Protein AF-A0A962B474-F1 (afdb_monomer_lite)

Radius of gyration: 25.98 Å; chains: 1; bounding box: 58×95×37 Å

Secondary structure (DSSP, 8-state):
---------------------PPP---------HHHHHHHHHHH-GGGGGGS-HHHHHHHHT-TTHHHHHHHHHHHHHHHH-S--HHHHHHH-TT-TTHHHHHHHHHT-SSPPPP-HHHHHHHHHHHHHHHHHHHHHHHTT--

pLDDT: mean 79.49, std 19.2, range [38.56, 95.19]

Structure (mmCIF, N/CA/C/O backbone):
data_AF-A0A962B474-F1
#
_entry.id   AF-A0A962B474-F1
#
loop_
_atom_site.group_PDB
_atom_site.id
_atom_site.type_symbol
_atom_site.label_atom_id
_atom_site.label_alt_id
_atom_site.label_comp_id
_atom_site.label_asym_id
_atom_site.label_entity_id
_atom_site.label_seq_id
_atom_site.pdbx_PDB_ins_code
_atom_site.Cartn_x
_atom_site.Cartn_y
_atom_site.Cartn_z
_atom_site.occupancy
_atom_site.B_iso_or_equiv
_atom_site.auth_seq_id
_atom_site.auth_comp_id
_atom_site.auth_asym_id
_atom_site.auth_atom_id
_atom_site.pdbx_PDB_model_num
ATOM 1 N N . VAL A 1 1 ? -40.976 78.791 -3.338 1.00 40.16 1 VAL A N 1
ATOM 2 C CA . VAL A 1 1 ? -42.096 78.500 -2.408 1.00 40.16 1 VAL A CA 1
ATOM 3 C C . VAL A 1 1 ? -42.444 77.028 -2.577 1.00 40.16 1 VAL A C 1
ATOM 5 O O . VAL A 1 1 ? -42.892 76.651 -3.644 1.00 40.16 1 VAL A O 1
ATOM 8 N N . ALA A 1 2 ? -41.817 76.173 -1.765 1.00 44.16 2 ALA A N 1
ATOM 9 C CA . ALA A 1 2 ? -42.389 75.532 -0.564 1.00 44.16 2 ALA A CA 1
ATOM 10 C C . ALA A 1 2 ? -43.018 74.172 -0.933 1.00 44.16 2 ALA A C 1
ATOM 12 O O . ALA A 1 2 ? -44.063 74.111 -1.562 1.00 44.16 2 ALA A O 1
ATOM 13 N N . ARG A 1 3 ? -42.229 73.096 -0.818 1.00 42.94 3 ARG A N 1
ATOM 14 C CA . ARG A 1 3 ? -42.163 72.171 0.336 1.00 42.94 3 ARG A CA 1
ATOM 15 C C . ARG A 1 3 ? -43.457 71.386 0.550 1.00 42.94 3 ARG A C 1
ATOM 17 O O . ARG A 1 3 ? -44.451 71.927 1.021 1.00 42.94 3 ARG A O 1
ATOM 24 N N . ARG A 1 4 ? -43.351 70.071 0.358 1.00 45.12 4 ARG A N 1
ATOM 25 C CA . ARG A 1 4 ? -44.050 69.102 1.196 1.00 45.12 4 ARG A CA 1
ATOM 26 C C . ARG A 1 4 ? -43.155 67.884 1.402 1.00 45.12 4 ARG A C 1
ATOM 28 O O . ARG A 1 4 ? -42.928 67.098 0.490 1.00 45.12 4 ARG A O 1
ATOM 35 N N . ASP A 1 5 ? -42.609 67.810 2.606 1.00 44.53 5 ASP A N 1
ATOM 36 C CA . ASP A 1 5 ? -42.071 66.607 3.221 1.00 44.53 5 ASP A CA 1
ATOM 37 C C . ASP A 1 5 ? -43.181 65.556 3.394 1.00 44.53 5 ASP A C 1
ATOM 39 O O . ASP A 1 5 ? -44.314 65.918 3.718 1.00 44.53 5 ASP A O 1
ATOM 43 N N . ALA A 1 6 ? -42.850 64.272 3.220 1.00 40.78 6 ALA A N 1
ATOM 44 C CA . ALA A 1 6 ? -42.943 63.248 4.275 1.00 40.78 6 ALA A CA 1
ATOM 45 C C . ALA A 1 6 ? -42.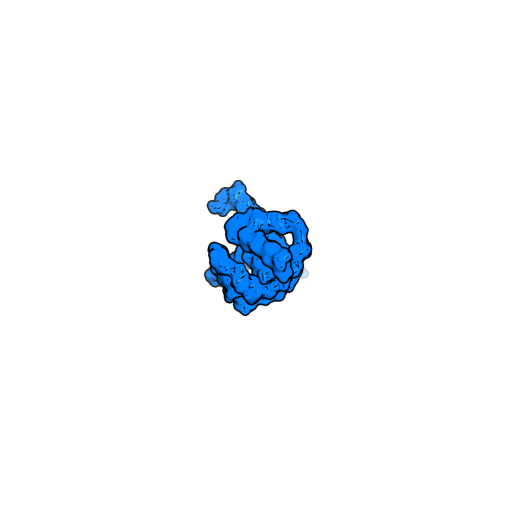853 61.815 3.706 1.00 40.78 6 ALA A C 1
ATOM 47 O O . ALA A 1 6 ? -43.767 61.316 3.060 1.00 40.78 6 ALA A O 1
ATOM 48 N N . ARG A 1 7 ? -41.726 61.159 4.011 1.00 41.34 7 ARG A N 1
ATOM 49 C CA . ARG A 1 7 ? -41.598 59.834 4.650 1.00 41.34 7 ARG A CA 1
ATOM 50 C C . ARG A 1 7 ? -42.740 58.818 4.430 1.00 41.34 7 ARG A C 1
ATOM 52 O O . ARG A 1 7 ? -43.790 58.910 5.056 1.00 41.34 7 ARG A O 1
ATOM 59 N N . GLY A 1 8 ? -42.426 57.756 3.688 1.00 38.56 8 GLY A N 1
ATOM 60 C CA . GLY A 1 8 ? -43.161 56.491 3.659 1.00 38.56 8 GLY A CA 1
ATOM 61 C C . GLY A 1 8 ? -42.181 55.329 3.513 1.00 38.56 8 GLY A C 1
ATOM 62 O O . GLY A 1 8 ? -41.692 55.048 2.426 1.00 38.56 8 GLY A O 1
ATOM 63 N N . GLU A 1 9 ? -41.851 54.711 4.641 1.00 43.28 9 GLU A N 1
ATOM 64 C CA . GLU A 1 9 ? -41.031 53.510 4.772 1.00 43.28 9 GLU A CA 1
ATOM 65 C C . GLU A 1 9 ? -41.821 52.282 4.300 1.00 43.28 9 GLU A C 1
ATOM 67 O O . GLU A 1 9 ? -42.860 51.957 4.871 1.00 43.28 9 GLU A O 1
ATOM 72 N N . ALA A 1 10 ? -41.326 51.581 3.280 1.00 43.44 10 ALA A N 1
ATOM 73 C CA . ALA A 1 10 ? -41.841 50.277 2.872 1.00 43.44 10 ALA A CA 1
ATOM 74 C C . ALA A 1 10 ? -40.682 49.378 2.419 1.00 43.44 10 ALA A C 1
ATOM 76 O O . ALA A 1 10 ? -40.309 49.323 1.253 1.00 43.44 10 ALA A O 1
ATOM 77 N N . ARG A 1 11 ? -40.068 48.738 3.419 1.00 44.31 11 ARG A N 1
ATOM 78 C CA . ARG A 1 11 ? -39.668 47.321 3.448 1.00 44.31 11 ARG A CA 1
ATOM 79 C C . ARG A 1 11 ? -39.529 46.674 2.060 1.00 44.31 11 ARG A C 1
ATOM 81 O O . ARG A 1 11 ? -40.494 46.129 1.534 1.00 44.31 11 ARG A O 1
ATOM 88 N N . HIS A 1 12 ? -38.315 46.676 1.509 1.00 47.00 12 HIS A N 1
ATOM 89 C CA . HIS A 1 12 ? -37.986 45.733 0.444 1.00 47.00 12 HIS A CA 1
ATOM 90 C C . HIS A 1 12 ? -37.765 44.356 1.063 1.00 47.00 12 HIS A C 1
ATOM 92 O O . HIS A 1 12 ? -36.719 44.047 1.632 1.00 47.00 12 HIS A O 1
ATOM 98 N N . ASP A 1 13 ? -38.843 43.590 0.978 1.00 44.97 13 ASP A N 1
ATOM 99 C CA . ASP A 1 13 ? -38.961 42.165 1.208 1.00 44.97 13 ASP A CA 1
ATOM 100 C C . ASP A 1 13 ? -37.858 41.407 0.450 1.00 44.97 13 ASP A C 1
ATOM 102 O O . ASP A 1 13 ? -37.709 41.526 -0.769 1.00 44.97 13 ASP A O 1
ATOM 106 N N . ALA A 1 14 ? -37.060 40.645 1.190 1.00 51.59 14 ALA A N 1
ATOM 107 C CA . ALA A 1 14 ? -36.222 39.607 0.622 1.00 51.59 14 ALA A CA 1
ATOM 108 C C . ALA A 1 14 ? -37.011 38.296 0.619 1.00 51.59 14 ALA A C 1
ATOM 110 O O . ALA A 1 14 ? -37.483 37.874 1.674 1.00 51.59 14 ALA A O 1
ATOM 111 N N . PRO A 1 15 ? -36.990 37.561 -0.503 1.00 48.72 15 PRO A N 1
ATOM 112 C CA . PRO A 1 15 ? -36.887 36.117 -0.392 1.00 48.72 15 PRO A CA 1
ATOM 113 C C . PRO A 1 15 ? -35.714 35.573 -1.215 1.00 48.72 15 PRO A C 1
ATOM 115 O O . PRO A 1 15 ? -35.690 35.565 -2.443 1.00 48.72 15 PRO A O 1
ATOM 118 N N . SER A 1 16 ? -34.703 35.139 -0.466 1.00 48.50 16 SER A N 1
ATOM 119 C CA . SER A 1 16 ? -34.258 33.748 -0.364 1.00 48.50 16 SER A CA 1
ATOM 120 C C . SER A 1 16 ? -34.229 32.849 -1.610 1.00 48.50 16 SER A C 1
ATOM 122 O O . SER A 1 16 ? -35.221 32.591 -2.280 1.00 48.50 16 SER A O 1
ATOM 124 N N . ALA A 1 17 ? -33.074 32.186 -1.728 1.00 49.88 17 ALA A N 1
ATOM 125 C CA . ALA A 1 17 ? -32.904 30.829 -2.245 1.00 49.88 17 ALA A CA 1
ATOM 126 C C . ALA A 1 17 ? -33.021 30.623 -3.765 1.00 49.88 17 ALA A C 1
ATOM 128 O O . ALA A 1 17 ? -33.811 29.819 -4.259 1.00 49.88 17 ALA A O 1
ATOM 129 N N . ARG A 1 18 ? -32.048 31.164 -4.511 1.00 49.06 18 ARG A N 1
ATOM 130 C CA . ARG A 1 18 ? -31.542 30.427 -5.680 1.00 49.06 18 ARG A CA 1
ATOM 131 C C . ARG A 1 18 ? -30.753 29.222 -5.183 1.00 49.06 18 ARG A C 1
ATOM 133 O O . ARG A 1 18 ? -29.552 29.301 -4.932 1.00 49.06 18 ARG A O 1
ATOM 140 N N . GLY A 1 19 ? -31.478 28.119 -5.008 1.00 45.88 19 GLY A N 1
ATOM 141 C CA . GLY A 1 19 ? -30.923 26.803 -4.749 1.00 45.88 19 GLY A CA 1
ATOM 142 C C . GLY A 1 19 ? -29.852 26.481 -5.783 1.00 45.88 19 GLY A C 1
ATOM 143 O O . GLY A 1 19 ? -30.152 26.115 -6.921 1.00 45.88 19 GLY A O 1
ATOM 144 N N . ARG A 1 20 ? -28.586 26.596 -5.370 1.00 50.03 20 ARG A N 1
ATOM 145 C CA . ARG A 1 20 ? -27.502 25.836 -5.982 1.00 50.03 20 ARG A CA 1
ATOM 146 C C . ARG A 1 20 ? -27.857 24.383 -5.732 1.00 50.03 20 ARG A C 1
ATOM 148 O O . ARG A 1 20 ? -27.653 23.869 -4.637 1.00 50.03 20 ARG A O 1
ATOM 155 N N . ARG A 1 21 ? -28.492 23.767 -6.728 1.00 45.25 21 ARG A N 1
ATOM 156 C CA . ARG A 1 21 ? -28.733 22.331 -6.781 1.00 45.25 21 ARG A CA 1
ATOM 157 C C . ARG A 1 21 ? -27.371 21.672 -6.616 1.00 45.25 21 ARG A C 1
ATOM 159 O O . ARG A 1 21 ? -26.574 21.661 -7.548 1.00 45.25 21 ARG A O 1
ATOM 166 N N . SER A 1 22 ? -27.083 21.215 -5.400 1.00 54.41 22 SER A N 1
ATOM 167 C CA . SER A 1 22 ? -25.936 20.364 -5.131 1.00 54.41 22 SER A CA 1
ATOM 168 C C . SER A 1 22 ? -26.018 19.196 -6.112 1.00 54.41 22 SER A C 1
ATOM 170 O O . SER A 1 22 ? -27.107 18.621 -6.242 1.00 54.41 22 SER A O 1
ATOM 172 N N . PRO A 1 23 ? -24.937 18.860 -6.836 1.00 50.78 23 PRO A N 1
ATOM 173 C CA . PRO A 1 23 ? -24.962 17.704 -7.709 1.00 50.78 23 PRO A CA 1
ATOM 174 C C . PRO A 1 23 ? -25.365 16.505 -6.856 1.00 50.78 23 PRO A C 1
ATOM 176 O O . PRO A 1 23 ? -24.802 16.244 -5.788 1.00 50.78 23 PRO A O 1
ATOM 179 N N . ARG A 1 24 ? -26.451 15.862 -7.289 1.00 46.19 24 ARG A N 1
ATOM 180 C CA . ARG A 1 24 ? -26.999 14.668 -6.662 1.00 46.19 24 ARG A CA 1
ATOM 181 C C . ARG A 1 24 ? -25.848 13.681 -6.552 1.00 46.19 24 ARG A C 1
ATOM 183 O O . ARG A 1 24 ? -25.267 13.307 -7.566 1.00 46.19 24 ARG A O 1
ATOM 190 N N . ARG A 1 25 ? -25.512 13.311 -5.315 1.00 48.59 25 ARG A N 1
ATOM 191 C CA . ARG A 1 25 ? -24.647 12.178 -5.005 1.00 48.59 25 ARG A CA 1
ATOM 192 C C . ARG A 1 25 ? -25.302 10.946 -5.628 1.00 48.59 25 ARG A C 1
ATOM 194 O O . ARG A 1 25 ? -26.138 10.310 -4.992 1.00 48.59 25 ARG A O 1
ATOM 201 N N . GLY A 1 26 ? -24.958 10.660 -6.885 1.00 40.84 26 GLY A N 1
ATOM 202 C CA . GLY A 1 26 ? -24.996 9.303 -7.408 1.00 40.84 26 GLY A CA 1
ATOM 203 C C . GLY A 1 26 ? -24.272 8.428 -6.399 1.00 40.84 26 GLY A C 1
ATOM 204 O O . GLY A 1 26 ? -23.356 8.925 -5.734 1.00 40.84 26 GLY A O 1
ATOM 205 N N . ALA A 1 27 ? -24.788 7.213 -6.199 1.00 41.53 27 ALA A N 1
ATOM 206 C CA . ALA A 1 27 ? -24.300 6.230 -5.243 1.00 41.53 27 ALA A CA 1
ATOM 207 C C . ALA A 1 27 ? -22.820 6.471 -4.961 1.00 41.53 27 ALA A C 1
ATOM 209 O O . ALA A 1 27 ? -22.007 6.405 -5.881 1.00 41.53 27 ALA A O 1
ATOM 210 N N . ARG A 1 28 ? -22.500 6.873 -3.724 1.00 43.84 28 ARG A N 1
ATOM 211 C CA . ARG A 1 28 ? -21.115 6.957 -3.284 1.00 43.84 28 ARG A CA 1
ATOM 212 C C . ARG A 1 28 ? -20.579 5.535 -3.418 1.00 43.84 28 ARG A C 1
ATOM 214 O O . ARG A 1 28 ? -20.653 4.778 -2.458 1.00 43.84 28 ARG A O 1
ATOM 221 N N . LEU A 1 29 ? -20.058 5.177 -4.596 1.00 40.12 29 LEU A N 1
ATOM 222 C CA . LEU A 1 29 ? -18.827 4.413 -4.677 1.00 40.12 29 LEU A CA 1
ATOM 223 C C . LEU A 1 29 ? -17.988 5.076 -3.603 1.00 40.12 29 LEU A C 1
ATOM 225 O O . LEU A 1 29 ? -17.739 6.284 -3.702 1.00 40.12 29 LEU A O 1
ATOM 229 N N . ALA A 1 30 ? -17.817 4.384 -2.472 1.00 42.12 30 ALA A N 1
ATOM 230 C CA . ALA A 1 30 ? -17.076 4.928 -1.353 1.00 42.12 30 ALA A CA 1
ATOM 231 C C . ALA A 1 30 ? -15.819 5.507 -1.985 1.00 42.12 30 ALA A C 1
ATOM 233 O O . ALA A 1 30 ? -15.144 4.778 -2.713 1.00 42.12 30 ALA A O 1
ATOM 234 N N . ALA A 1 31 ? -15.627 6.829 -1.862 1.00 45.81 31 ALA A N 1
ATOM 235 C CA . ALA A 1 31 ? -14.468 7.469 -2.465 1.00 45.81 31 ALA A CA 1
ATOM 236 C C . ALA A 1 31 ? -13.271 6.580 -2.109 1.00 45.81 31 ALA A C 1
ATOM 238 O O . ALA A 1 31 ? -13.228 6.162 -0.939 1.00 45.81 31 ALA A O 1
ATOM 239 N N . PRO A 1 32 ? -12.419 6.202 -3.087 1.00 55.94 32 PRO A N 1
ATOM 240 C CA . PRO A 1 32 ? -11.319 5.281 -2.843 1.00 55.94 32 PRO A CA 1
ATOM 241 C C . PRO A 1 32 ? -10.676 5.667 -1.522 1.00 55.94 32 PRO A C 1
ATOM 243 O O . PRO A 1 32 ? -10.467 6.865 -1.276 1.00 55.94 32 PRO A O 1
ATOM 246 N N . ARG A 1 33 ? -10.467 4.699 -0.621 1.00 75.88 33 ARG A N 1
ATOM 247 C CA . ARG A 1 33 ? -9.825 5.040 0.646 1.00 75.88 33 ARG A CA 1
ATOM 248 C C . ARG A 1 33 ? -8.508 5.715 0.266 1.00 75.88 33 ARG A C 1
ATOM 250 O O . ARG A 1 33 ? -7.868 5.271 -0.680 1.00 75.88 33 ARG A O 1
ATOM 257 N N . PRO A 1 34 ? -8.089 6.794 0.931 1.00 83.94 34 PRO A N 1
ATOM 258 C CA . PRO A 1 34 ? -6.896 7.520 0.497 1.00 83.94 34 PRO A CA 1
ATOM 259 C C . PRO A 1 34 ? -5.649 6.628 0.337 1.00 83.94 34 PRO A C 1
ATOM 261 O O . PRO A 1 34 ? -4.848 6.838 -0.567 1.00 83.94 34 PRO A O 1
ATOM 264 N N . TRP A 1 35 ? -5.545 5.564 1.141 1.00 91.06 35 TRP A N 1
ATOM 265 C CA . TRP A 1 35 ? -4.517 4.526 1.013 1.00 91.06 35 TRP A CA 1
ATOM 266 C C . TRP A 1 35 ? -4.639 3.649 -0.241 1.00 91.06 35 TRP A C 1
ATOM 268 O O . TRP A 1 35 ? -3.621 3.204 -0.763 1.00 91.06 35 TRP A O 1
ATOM 278 N N . ASP A 1 36 ? -5.846 3.456 -0.777 1.00 91.06 36 ASP A N 1
ATOM 279 C CA . ASP A 1 36 ? -6.062 2.825 -2.082 1.00 91.06 36 ASP A CA 1
ATOM 280 C C . ASP A 1 36 ? -5.431 3.673 -3.191 1.00 91.06 36 ASP A C 1
ATOM 282 O O . ASP A 1 36 ? -4.779 3.139 -4.080 1.00 91.06 36 ASP A O 1
ATOM 286 N N . GLN A 1 37 ? -5.572 5.002 -3.131 1.00 90.62 37 GLN A N 1
ATOM 287 C CA . GLN A 1 37 ? -4.956 5.889 -4.121 1.00 90.62 37 GLN A CA 1
ATOM 288 C C . GLN A 1 37 ? -3.425 5.816 -4.066 1.00 90.62 37 GLN A C 1
ATOM 290 O O . GLN A 1 37 ? -2.781 5.726 -5.109 1.00 90.62 37 GLN A O 1
ATOM 295 N N . VAL A 1 38 ? -2.844 5.786 -2.864 1.00 94.06 38 VAL A N 1
ATOM 296 C CA . VAL A 1 38 ? -1.395 5.599 -2.674 1.00 94.06 38 VAL A CA 1
ATOM 297 C C . VAL A 1 38 ? -0.935 4.267 -3.274 1.00 94.06 38 VAL A C 1
ATOM 299 O O . VAL A 1 38 ? 0.022 4.241 -4.045 1.00 94.06 38 VAL A O 1
ATOM 302 N N . ALA A 1 39 ? -1.651 3.175 -2.987 1.00 93.50 39 ALA A N 1
ATOM 303 C CA . ALA A 1 39 ? -1.367 1.860 -3.557 1.00 93.50 39 ALA A CA 1
ATOM 304 C C . ALA A 1 39 ? -1.408 1.875 -5.091 1.00 93.50 39 ALA A C 1
ATOM 306 O O . ALA A 1 39 ? -0.494 1.371 -5.736 1.00 93.50 39 ALA A O 1
ATOM 307 N N . ARG A 1 40 ? -2.420 2.513 -5.691 1.00 91.81 40 ARG A N 1
ATOM 308 C CA . ARG A 1 40 ? -2.536 2.636 -7.154 1.00 91.81 40 ARG A CA 1
ATOM 309 C C . ARG A 1 40 ? -1.361 3.375 -7.775 1.00 91.81 40 ARG A C 1
ATOM 311 O O . ARG A 1 40 ? -0.918 2.996 -8.853 1.00 91.81 40 ARG A O 1
ATOM 318 N N . ILE A 1 41 ? -0.903 4.461 -7.155 1.00 93.44 41 ILE A N 1
ATOM 319 C CA . ILE A 1 41 ? 0.209 5.258 -7.685 1.00 93.44 41 ILE A CA 1
ATOM 320 C C . ILE A 1 41 ? 1.496 4.428 -7.659 1.00 93.44 41 ILE A C 1
ATOM 322 O O . ILE A 1 41 ? 2.174 4.341 -8.676 1.00 93.44 41 ILE A O 1
ATOM 326 N N . LEU A 1 42 ? 1.774 3.739 -6.549 1.00 93.44 42 LEU A N 1
ATOM 327 C CA . LEU A 1 42 ? 2.969 2.899 -6.406 1.00 93.44 42 LEU A CA 1
ATOM 328 C C . LEU A 1 42 ? 2.956 1.651 -7.298 1.00 93.44 42 LEU A C 1
ATOM 330 O O . LEU A 1 42 ? 3.998 1.227 -7.780 1.00 93.44 42 LEU A O 1
ATOM 334 N N . LEU A 1 43 ? 1.784 1.064 -7.548 1.00 92.75 43 LEU A N 1
ATOM 335 C CA . LEU A 1 43 ? 1.645 -0.066 -8.474 1.00 92.75 43 LEU A CA 1
ATOM 336 C C . LEU A 1 43 ? 1.766 0.350 -9.950 1.00 92.75 43 LEU A C 1
ATOM 338 O O . LEU A 1 43 ? 2.028 -0.499 -10.802 1.00 92.75 43 LEU A O 1
ATOM 342 N N . GLN A 1 44 ? 1.540 1.630 -10.265 1.00 92.50 44 GLN A N 1
ATOM 343 C CA . GLN A 1 44 ? 1.760 2.187 -11.603 1.00 92.50 44 GLN A CA 1
ATOM 344 C C . GLN A 1 44 ? 3.222 2.568 -11.825 1.00 92.50 44 GLN A C 1
ATOM 346 O O . GLN A 1 44 ? 3.761 2.283 -12.892 1.00 92.50 44 GLN A O 1
ATOM 351 N N . ASP A 1 45 ? 3.837 3.202 -10.829 1.00 92.75 45 ASP A N 1
ATOM 352 C CA . ASP A 1 45 ? 5.234 3.611 -10.860 1.00 92.75 45 ASP A CA 1
ATOM 353 C C . ASP A 1 45 ? 5.915 3.285 -9.525 1.00 92.75 45 ASP A C 1
ATOM 355 O O . ASP A 1 45 ? 5.814 4.020 -8.536 1.00 92.75 45 ASP A O 1
ATOM 359 N N . GLY A 1 46 ? 6.607 2.145 -9.521 1.00 91.56 46 GLY A N 1
ATOM 360 C CA . GLY A 1 46 ? 7.339 1.642 -8.366 1.00 91.56 46 GLY A CA 1
ATOM 361 C C . GLY A 1 46 ? 8.593 2.449 -8.029 1.00 91.56 46 GLY A C 1
ATOM 362 O O . GLY A 1 46 ? 9.049 2.382 -6.891 1.00 91.56 46 GLY A O 1
ATOM 363 N N . GLU A 1 47 ? 9.130 3.257 -8.952 1.00 93.00 47 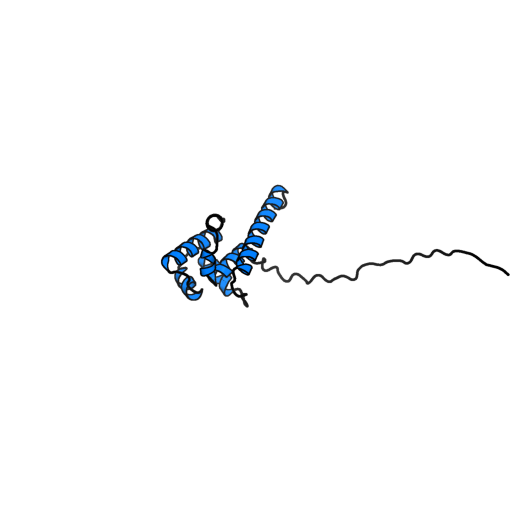GLU A N 1
ATOM 364 C CA . GLU A 1 47 ? 10.325 4.075 -8.680 1.00 93.00 47 GLU A CA 1
ATOM 365 C C . GLU A 1 47 ? 10.040 5.154 -7.630 1.00 93.00 47 GLU A C 1
ATOM 367 O O . GLU A 1 47 ? 10.919 5.542 -6.856 1.00 93.00 47 GLU A O 1
ATOM 372 N N . LEU A 1 48 ? 8.781 5.595 -7.539 1.00 93.56 48 LEU A N 1
ATOM 373 C CA . LEU A 1 48 ? 8.338 6.562 -6.539 1.00 93.56 48 LEU A CA 1
ATOM 374 C C . LEU A 1 48 ? 8.499 6.045 -5.101 1.00 93.56 48 LEU A C 1
ATOM 376 O O . LEU A 1 48 ? 8.586 6.854 -4.175 1.00 93.56 48 LEU A O 1
ATOM 380 N N . TRP A 1 49 ? 8.578 4.723 -4.904 1.00 93.56 49 TRP A N 1
ATOM 381 C CA . TRP A 1 49 ? 8.838 4.112 -3.601 1.00 93.56 49 TRP A CA 1
ATOM 382 C C . TRP A 1 49 ? 10.177 4.558 -3.011 1.00 93.56 49 TRP A C 1
ATOM 384 O O . TRP A 1 49 ? 10.254 4.866 -1.822 1.00 93.56 49 TRP A O 1
ATOM 394 N N . TRP A 1 50 ? 11.219 4.661 -3.838 1.00 93.06 50 TRP A N 1
ATOM 395 C CA . TRP A 1 50 ? 12.573 5.003 -3.395 1.00 93.06 50 TRP A CA 1
ATOM 396 C C . TRP A 1 50 ? 12.721 6.464 -2.960 1.00 93.06 50 TRP A C 1
ATOM 398 O O . TRP A 1 50 ? 13.634 6.799 -2.209 1.00 93.06 50 TRP A O 1
ATOM 408 N N . GLY A 1 51 ? 11.816 7.340 -3.405 1.00 91.56 51 GLY A N 1
ATOM 409 C CA . GLY A 1 51 ? 11.782 8.746 -3.002 1.00 91.56 51 GLY A CA 1
ATOM 410 C C . GLY A 1 51 ? 11.165 8.991 -1.621 1.00 91.56 51 GLY A C 1
ATOM 411 O O . GLY A 1 51 ? 11.198 10.122 -1.130 1.00 91.56 51 GLY A O 1
ATOM 412 N N . LEU A 1 52 ? 10.575 7.970 -0.992 1.00 93.44 52 LEU A N 1
ATOM 413 C CA . LEU A 1 52 ? 9.970 8.086 0.332 1.00 93.44 52 LEU A CA 1
ATOM 414 C C . LEU A 1 52 ? 11.023 7.921 1.438 1.00 93.44 52 LEU A C 1
ATOM 416 O O . LEU A 1 52 ? 12.015 7.213 1.292 1.00 93.44 52 LEU A O 1
ATOM 420 N N . SER A 1 53 ? 10.802 8.588 2.572 1.00 94.31 53 SER A N 1
ATOM 421 C CA . SER A 1 53 ? 11.656 8.423 3.749 1.00 94.31 53 SER A CA 1
ATOM 422 C C . SER A 1 53 ? 11.393 7.084 4.446 1.00 94.31 53 SER A C 1
ATOM 424 O O . SER A 1 53 ? 10.264 6.597 4.440 1.00 94.31 53 SER A O 1
ATOM 426 N N . GLY A 1 54 ? 12.395 6.549 5.154 1.00 92.56 54 GLY A N 1
ATOM 427 C CA . GLY A 1 54 ? 12.241 5.303 5.920 1.00 92.56 54 GLY A CA 1
ATOM 428 C C . GLY A 1 54 ? 11.107 5.347 6.954 1.00 92.56 54 GLY A C 1
ATOM 429 O O . GLY A 1 54 ? 10.383 4.373 7.122 1.00 92.56 54 GLY A O 1
ATOM 430 N N . GLU A 1 55 ? 10.872 6.505 7.580 1.00 95.19 55 GLU A N 1
ATOM 431 C CA . GLU A 1 55 ? 9.716 6.727 8.467 1.00 95.19 55 GLU A CA 1
ATOM 432 C C . GLU A 1 55 ? 8.382 6.537 7.730 1.00 95.19 55 GLU A C 1
ATOM 434 O O . GLU A 1 55 ? 7.432 5.958 8.258 1.00 95.19 55 GLU A O 1
ATOM 439 N N . ARG A 1 56 ? 8.297 7.016 6.483 1.00 94.69 56 ARG A N 1
ATOM 440 C CA . ARG A 1 56 ? 7.097 6.854 5.665 1.00 94.69 56 ARG A CA 1
ATOM 441 C C . ARG A 1 56 ? 6.899 5.392 5.276 1.00 94.69 56 ARG A C 1
ATOM 443 O O . ARG A 1 56 ? 5.771 4.919 5.385 1.00 94.69 56 ARG A O 1
ATOM 450 N N . HIS A 1 57 ? 7.962 4.693 4.872 1.00 93.88 57 HIS A N 1
ATOM 451 C CA . HIS A 1 57 ? 7.907 3.254 4.589 1.00 93.88 57 HIS A CA 1
ATOM 452 C C . HIS A 1 57 ? 7.410 2.472 5.803 1.00 93.88 57 HIS A C 1
ATOM 454 O O . HIS A 1 57 ? 6.460 1.701 5.684 1.00 93.88 57 HIS A O 1
ATOM 460 N N . HIS A 1 58 ? 7.981 2.742 6.979 1.00 93.38 58 HIS A N 1
ATOM 461 C CA . HIS A 1 58 ? 7.602 2.078 8.222 1.00 93.38 58 HIS A CA 1
ATOM 462 C C . HIS A 1 58 ? 6.119 2.283 8.546 1.00 93.38 58 HIS A C 1
ATOM 464 O O . HIS A 1 58 ? 5.382 1.309 8.694 1.00 93.38 58 HIS A O 1
ATOM 470 N N . ARG A 1 59 ? 5.643 3.537 8.515 1.00 92.25 59 ARG A N 1
ATOM 471 C CA . ARG A 1 59 ? 4.222 3.848 8.731 1.00 92.25 59 ARG A CA 1
ATOM 472 C C . ARG A 1 59 ? 3.313 3.097 7.762 1.00 92.25 59 ARG A C 1
ATOM 474 O O . ARG A 1 59 ? 2.236 2.668 8.156 1.00 92.25 59 ARG A O 1
ATOM 481 N N . MET A 1 60 ? 3.700 2.997 6.492 1.00 93.50 60 MET A N 1
ATOM 482 C CA . MET A 1 60 ? 2.884 2.335 5.475 1.00 93.50 60 MET A CA 1
ATOM 483 C C . MET A 1 60 ? 2.760 0.835 5.739 1.00 93.50 60 MET A C 1
ATOM 485 O O . MET A 1 60 ? 1.667 0.295 5.608 1.00 93.50 60 MET A O 1
ATOM 489 N N . VAL A 1 61 ? 3.840 0.177 6.162 1.00 93.06 61 VAL A N 1
ATOM 490 C CA . VAL A 1 61 ? 3.832 -1.253 6.509 1.00 93.06 61 VAL A CA 1
ATOM 491 C C . VAL A 1 61 ? 3.032 -1.533 7.787 1.00 93.06 61 VAL A C 1
ATOM 493 O O . VAL A 1 61 ? 2.368 -2.562 7.878 1.00 93.06 61 VAL A O 1
ATOM 496 N N . GLU A 1 62 ? 3.022 -0.605 8.746 1.00 92.62 62 GLU A N 1
ATOM 497 C CA . GLU A 1 62 ? 2.241 -0.716 9.988 1.00 92.62 62 GLU A CA 1
ATOM 498 C C . GLU A 1 62 ? 0.733 -0.440 9.813 1.00 92.62 62 GLU A C 1
ATOM 500 O O . GLU A 1 62 ? -0.035 -0.552 10.774 1.00 92.62 62 GLU A O 1
ATOM 505 N N . LEU A 1 63 ? 0.272 -0.078 8.608 1.00 89.56 63 LEU A N 1
ATOM 506 C CA . LEU A 1 63 ? -1.143 0.205 8.374 1.00 89.56 63 LEU A CA 1
ATOM 507 C C . LEU A 1 63 ? -2.023 -1.026 8.640 1.00 89.56 63 LEU A C 1
ATOM 509 O O . LEU A 1 63 ? -1.718 -2.127 8.173 1.00 89.56 63 LEU A O 1
ATOM 513 N N . PRO A 1 64 ? -3.175 -0.851 9.314 1.00 85.94 64 PRO A N 1
ATOM 514 C CA . PRO A 1 64 ? -4.083 -1.953 9.576 1.00 85.94 64 PRO A CA 1
ATOM 515 C C . PRO A 1 64 ? -4.750 -2.454 8.289 1.00 85.94 64 PRO A C 1
ATOM 517 O O . PRO A 1 64 ? -5.020 -1.701 7.351 1.00 85.94 64 PRO A O 1
ATOM 520 N N . GLY A 1 65 ? -5.118 -3.733 8.289 1.00 87.62 65 GLY A N 1
ATOM 521 C CA . GLY A 1 65 ? -5.803 -4.364 7.165 1.00 87.62 65 GLY A CA 1
ATOM 522 C C . GLY A 1 65 ? -4.849 -4.750 6.037 1.00 87.62 65 GLY A C 1
ATOM 523 O O . GLY A 1 65 ? -3.678 -5.038 6.258 1.00 87.62 65 GLY A O 1
ATOM 524 N N . TRP A 1 66 ? -5.372 -4.811 4.815 1.00 90.75 66 TRP A N 1
ATOM 525 C CA . TRP A 1 66 ? -4.617 -5.331 3.676 1.00 90.75 66 TRP A CA 1
ATOM 526 C C . TRP A 1 66 ? -3.583 -4.345 3.118 1.00 90.75 66 TRP A C 1
ATOM 528 O O . TRP A 1 66 ? -2.655 -4.767 2.434 1.00 90.75 66 TRP A O 1
ATOM 538 N N . HIS A 1 67 ? -3.715 -3.048 3.415 1.00 91.19 67 HIS A N 1
ATOM 539 C CA . HIS A 1 67 ? -2.799 -2.015 2.929 1.00 91.19 67 HIS A CA 1
ATOM 540 C C . HIS A 1 67 ? -1.371 -2.226 3.427 1.00 91.19 67 HIS A C 1
ATOM 542 O O . HIS A 1 67 ? -0.454 -2.210 2.614 1.00 91.19 67 HIS A O 1
ATOM 548 N N . GLY A 1 68 ? -1.182 -2.488 4.726 1.00 93.00 68 GLY A N 1
ATOM 549 C CA . GLY A 1 68 ? 0.147 -2.749 5.287 1.00 93.00 68 GLY A CA 1
ATOM 550 C C . GLY A 1 68 ? 0.810 -3.978 4.666 1.00 93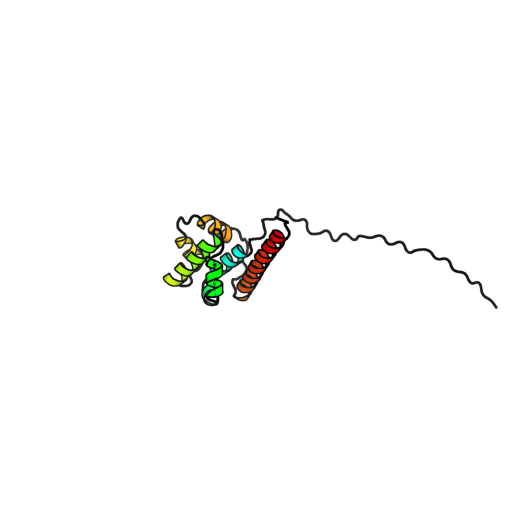.00 68 GLY A C 1
ATOM 551 O O . GLY A 1 68 ? 1.967 -3.920 4.251 1.00 93.00 68 GLY A O 1
ATOM 552 N N . ALA A 1 69 ? 0.040 -5.060 4.493 1.00 93.75 69 ALA A N 1
ATOM 553 C CA . ALA A 1 69 ? 0.509 -6.277 3.829 1.00 93.75 69 ALA A CA 1
ATOM 554 C C . ALA A 1 69 ? 0.904 -6.029 2.362 1.00 93.75 69 ALA A C 1
ATOM 556 O O . ALA A 1 69 ? 1.957 -6.494 1.927 1.00 93.75 69 ALA A O 1
ATOM 557 N N . LEU A 1 70 ? 0.111 -5.246 1.619 1.00 94.38 70 LEU A N 1
ATOM 558 C CA . LEU A 1 70 ? 0.462 -4.847 0.257 1.00 94.38 70 LEU A CA 1
ATOM 559 C C . LEU A 1 70 ? 1.761 -4.032 0.232 1.00 94.38 70 LEU A C 1
ATOM 561 O O . LEU A 1 70 ? 2.619 -4.299 -0.602 1.00 94.38 70 LEU A O 1
ATOM 565 N N . PHE A 1 71 ? 1.921 -3.033 1.103 1.00 94.56 71 PHE A N 1
ATOM 566 C CA . PHE A 1 71 ? 3.109 -2.174 1.071 1.00 94.56 71 PHE A CA 1
ATOM 567 C C . PHE A 1 71 ? 4.385 -2.931 1.449 1.00 94.56 71 PHE A C 1
ATOM 569 O O . PHE A 1 71 ? 5.409 -2.739 0.798 1.00 94.56 71 PHE A O 1
ATOM 576 N N . ALA A 1 72 ? 4.312 -3.853 2.413 1.00 94.69 72 ALA A N 1
ATOM 577 C CA . ALA A 1 72 ? 5.415 -4.765 2.717 1.00 94.69 72 ALA A CA 1
ATOM 578 C C . ALA A 1 72 ? 5.761 -5.671 1.525 1.00 94.69 72 ALA A C 1
ATOM 580 O O . ALA A 1 72 ? 6.930 -5.934 1.245 1.00 94.69 72 ALA A O 1
ATOM 581 N N . TRP A 1 73 ? 4.745 -6.140 0.797 1.00 95.12 73 TRP A N 1
ATOM 582 C CA . TRP A 1 73 ? 4.957 -6.922 -0.414 1.00 95.12 73 TRP A CA 1
ATOM 583 C C . TRP A 1 73 ? 5.606 -6.087 -1.525 1.00 95.12 73 TRP A C 1
ATOM 585 O O . TRP A 1 73 ? 6.582 -6.548 -2.111 1.00 95.12 73 TRP A O 1
ATOM 595 N N . ILE A 1 74 ? 5.135 -4.859 -1.776 1.00 93.94 74 ILE A N 1
ATOM 596 C CA . ILE A 1 74 ? 5.720 -3.948 -2.776 1.00 93.94 74 ILE A CA 1
ATOM 597 C C . ILE A 1 74 ? 7.203 -3.718 -2.473 1.00 93.94 74 ILE A C 1
ATOM 599 O O . ILE A 1 74 ? 8.025 -3.893 -3.366 1.00 93.94 74 ILE A O 1
ATOM 603 N N . ASP A 1 75 ? 7.553 -3.404 -1.223 1.00 93.88 75 ASP A N 1
ATOM 604 C CA . ASP A 1 75 ? 8.944 -3.199 -0.800 1.00 93.88 75 ASP A CA 1
ATOM 605 C C . ASP A 1 75 ? 9.843 -4.398 -1.140 1.00 93.88 75 ASP A C 1
ATOM 607 O O . ASP A 1 75 ? 10.907 -4.252 -1.751 1.00 93.88 75 ASP A O 1
ATOM 611 N N . ARG A 1 76 ? 9.363 -5.610 -0.833 1.00 94.06 76 ARG A N 1
ATOM 612 C CA . ARG A 1 76 ? 10.062 -6.853 -1.163 1.00 94.06 76 ARG A CA 1
ATOM 613 C C . ARG A 1 76 ? 10.221 -7.031 -2.670 1.00 94.06 76 ARG A C 1
ATOM 615 O O . ARG A 1 76 ? 11.310 -7.359 -3.126 1.00 94.06 76 ARG A O 1
ATOM 622 N N . GLN A 1 77 ? 9.161 -6.817 -3.452 1.00 94.31 77 GLN A N 1
ATOM 623 C CA . GLN A 1 77 ? 9.225 -6.982 -4.909 1.00 94.31 77 GLN A CA 1
ATOM 624 C C . GLN A 1 77 ? 10.148 -5.960 -5.571 1.00 94.31 77 GLN A C 1
ATOM 626 O O . GLN A 1 77 ? 10.900 -6.324 -6.470 1.00 94.31 77 GLN A O 1
ATOM 631 N N . LEU A 1 78 ? 10.146 -4.713 -5.102 1.00 91.81 78 LEU A N 1
ATOM 632 C CA . LEU A 1 78 ? 11.045 -3.680 -5.607 1.00 91.81 78 LEU A CA 1
ATOM 633 C C . LEU A 1 78 ? 12.502 -3.967 -5.235 1.00 91.81 78 LEU A C 1
ATOM 635 O O . LEU A 1 78 ? 13.391 -3.751 -6.053 1.00 91.81 78 LEU A O 1
ATOM 639 N N . THR A 1 79 ? 12.754 -4.511 -4.045 1.00 91.88 79 THR A N 1
ATOM 640 C CA . THR A 1 79 ? 14.103 -4.911 -3.622 1.00 91.88 79 THR A CA 1
ATOM 641 C C . THR A 1 79 ? 14.620 -6.128 -4.401 1.00 91.88 79 THR A C 1
ATOM 643 O O . THR A 1 79 ? 15.797 -6.178 -4.751 1.00 91.88 79 THR A O 1
ATOM 646 N N . GLU A 1 80 ? 13.756 -7.106 -4.691 1.00 94.06 80 GLU A N 1
ATOM 647 C CA . GLU A 1 80 ? 14.125 -8.346 -5.394 1.00 94.06 80 GLU A CA 1
ATOM 648 C C . GLU A 1 80 ? 14.236 -8.164 -6.919 1.00 94.06 80 GLU A C 1
ATOM 650 O O . GLU A 1 80 ? 15.131 -8.735 -7.545 1.00 94.06 80 GLU A O 1
ATOM 655 N N . HIS A 1 81 ? 13.340 -7.382 -7.529 1.00 91.19 81 HIS A N 1
ATOM 656 C CA . HIS A 1 81 ? 13.194 -7.294 -8.987 1.00 91.19 81 HIS A CA 1
ATOM 657 C C . HIS A 1 81 ? 13.406 -5.889 -9.567 1.00 91.19 81 HIS A C 1
ATOM 659 O O . HIS A 1 81 ? 13.505 -5.753 -10.788 1.00 91.19 81 HIS A O 1
ATOM 665 N N . GLY A 1 82 ? 13.488 -4.852 -8.729 1.00 89.88 82 GLY A N 1
ATOM 666 C CA . GLY A 1 82 ? 13.419 -3.457 -9.166 1.00 89.88 82 GLY A CA 1
ATOM 667 C C . GLY A 1 82 ? 11.995 -3.027 -9.538 1.00 89.88 82 GLY A C 1
ATOM 668 O O . GLY A 1 82 ? 11.029 -3.773 -9.357 1.00 89.88 82 GLY A O 1
ATOM 669 N N . ALA A 1 83 ? 11.846 -1.808 -10.065 1.00 89.81 83 ALA A N 1
ATOM 670 C CA . ALA A 1 83 ? 10.548 -1.316 -10.515 1.00 89.81 83 ALA A CA 1
ATOM 671 C C . ALA A 1 83 ? 10.035 -2.101 -11.730 1.00 89.81 83 ALA A C 1
ATOM 673 O O . ALA A 1 83 ? 10.580 -2.032 -12.834 1.00 89.81 83 ALA A O 1
ATOM 674 N N . LEU A 1 84 ? 8.943 -2.834 -11.515 1.00 90.31 84 LEU A N 1
ATOM 675 C CA . LEU A 1 84 ? 8.206 -3.546 -12.551 1.00 90.31 84 LEU A CA 1
ATOM 676 C C . LEU A 1 84 ? 6.912 -2.797 -12.894 1.00 90.31 84 LEU A C 1
ATOM 678 O O . LEU A 1 84 ? 6.266 -2.246 -12.001 1.00 90.31 84 LEU A O 1
ATOM 682 N N . PRO A 1 85 ? 6.470 -2.820 -14.164 1.00 89.06 85 PRO A N 1
ATOM 683 C CA . PRO A 1 85 ? 5.159 -2.302 -14.523 1.00 89.06 85 PRO 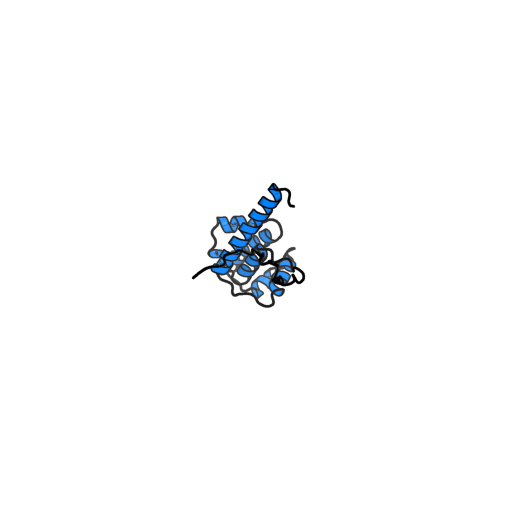A CA 1
ATOM 684 C C . PRO A 1 85 ? 4.050 -3.201 -13.955 1.00 89.06 85 PRO A C 1
ATOM 686 O O . PRO A 1 85 ? 4.257 -4.396 -13.716 1.00 89.06 85 PRO A O 1
ATOM 689 N N . TRP A 1 86 ? 2.838 -2.651 -13.829 1.00 90.19 86 TRP A N 1
ATOM 690 C CA . TRP A 1 86 ? 1.683 -3.357 -13.258 1.00 90.19 86 TRP A CA 1
ATOM 691 C C . TRP A 1 86 ? 1.459 -4.787 -13.791 1.00 90.19 86 TRP A C 1
ATOM 693 O O . TRP A 1 86 ? 1.254 -5.674 -12.968 1.00 90.19 86 TRP A O 1
ATOM 703 N N . PRO A 1 87 ? 1.539 -5.095 -15.103 1.00 90.12 87 PRO A N 1
ATOM 704 C CA . PRO A 1 87 ? 1.370 -6.472 -15.576 1.00 90.12 87 PRO A CA 1
ATOM 705 C C . PRO A 1 87 ? 2.387 -7.466 -14.991 1.00 90.12 87 PRO A C 1
ATOM 707 O O . PRO A 1 87 ? 2.030 -8.613 -14.733 1.00 90.12 87 PRO A O 1
ATOM 710 N N . GLY A 1 88 ? 3.628 -7.027 -14.752 1.00 91.38 88 GLY A N 1
ATOM 711 C CA . GLY A 1 88 ? 4.661 -7.837 -14.105 1.00 91.38 88 GLY A CA 1
ATOM 712 C C . GLY A 1 88 ? 4.353 -8.061 -12.627 1.00 91.38 88 GLY A C 1
ATOM 713 O O . GLY A 1 88 ? 4.328 -9.199 -12.172 1.00 91.38 88 GLY A O 1
ATOM 714 N N . LEU A 1 89 ? 4.007 -6.993 -11.902 1.00 91.44 89 LEU A N 1
ATOM 715 C CA . LEU A 1 89 ? 3.591 -7.080 -10.497 1.00 91.44 89 LEU A CA 1
ATOM 716 C C . LEU A 1 89 ? 2.337 -7.951 -10.321 1.00 91.44 89 LEU A C 1
ATOM 718 O O . LEU A 1 89 ? 2.278 -8.781 -9.418 1.00 91.44 89 LEU A O 1
ATOM 722 N N . ARG A 1 90 ? 1.352 -7.827 -11.218 1.00 91.56 90 ARG A N 1
ATOM 723 C CA . ARG A 1 90 ? 0.112 -8.616 -11.209 1.00 91.56 90 ARG A CA 1
ATOM 724 C C . ARG A 1 90 ? 0.383 -10.116 -11.302 1.00 91.56 90 ARG A C 1
ATOM 726 O O . ARG A 1 90 ? -0.326 -10.885 -10.659 1.00 91.56 90 ARG A O 1
ATOM 733 N N . ALA A 1 91 ? 1.387 -10.529 -12.078 1.00 92.19 91 ALA A N 1
ATOM 734 C CA . ALA A 1 91 ? 1.780 -11.933 -12.195 1.00 92.19 91 ALA A CA 1
ATOM 735 C C . ALA A 1 91 ? 2.422 -12.481 -10.906 1.00 92.19 91 ALA A C 1
ATOM 737 O O . ALA A 1 91 ? 2.348 -13.680 -10.651 1.00 92.19 91 ALA A O 1
ATOM 738 N N . LEU A 1 92 ? 3.009 -11.605 -10.086 1.00 92.25 92 LEU A N 1
ATOM 739 C CA . LEU A 1 92 ? 3.689 -11.951 -8.835 1.00 92.25 92 LEU A CA 1
ATOM 740 C C . LEU A 1 92 ? 2.767 -11.929 -7.607 1.00 92.25 92 LEU A C 1
ATOM 742 O O . LEU A 1 92 ? 3.163 -12.396 -6.542 1.00 92.25 92 LEU A O 1
ATOM 746 N N . LEU A 1 93 ? 1.538 -11.413 -7.736 1.00 90.94 93 LEU A N 1
ATOM 747 C CA . LEU A 1 93 ? 0.569 -11.365 -6.632 1.00 90.94 93 LEU A CA 1
ATOM 748 C C . LEU A 1 93 ? 0.218 -12.751 -6.070 1.00 90.94 93 LEU A C 1
ATOM 750 O O . LEU A 1 93 ? -0.135 -12.852 -4.900 1.00 90.94 93 LEU A O 1
ATOM 754 N N . GLY A 1 94 ? 0.269 -13.799 -6.902 1.00 86.56 94 GLY A N 1
ATOM 755 C CA . GLY A 1 94 ? -0.106 -15.158 -6.507 1.00 86.56 94 GLY A CA 1
ATOM 756 C C . GLY A 1 94 ? -1.515 -15.250 -5.898 1.00 86.56 94 GLY A C 1
ATOM 757 O O . GLY A 1 94 ? -2.442 -14.559 -6.339 1.00 86.56 94 GLY A O 1
ATOM 758 N N . ASP A 1 95 ? -1.635 -16.094 -4.869 1.00 87.25 95 ASP A N 1
ATOM 759 C CA . ASP A 1 95 ? -2.855 -16.344 -4.081 1.00 87.25 95 ASP A CA 1
ATOM 760 C C . ASP A 1 95 ? -2.864 -15.582 -2.743 1.00 87.25 95 ASP A C 1
ATOM 762 O O . ASP A 1 95 ? -3.452 -16.027 -1.755 1.00 87.25 95 ASP A O 1
ATOM 766 N N . GLU A 1 96 ? -2.202 -14.423 -2.681 1.00 91.00 96 GLU A N 1
ATOM 767 C CA . GLU A 1 96 ? -2.263 -13.578 -1.490 1.00 91.00 96 GLU A CA 1
ATOM 768 C C . GLU A 1 96 ? -3.727 -13.232 -1.150 1.00 91.00 96 GLU A C 1
ATOM 770 O O . GLU A 1 96 ? -4.514 -12.891 -2.041 1.00 91.00 96 GLU A O 1
ATOM 775 N N . PRO A 1 97 ? -4.125 -13.247 0.136 1.00 89.38 97 PRO A N 1
ATOM 776 C CA . PRO A 1 97 ? -5.524 -13.074 0.540 1.00 89.38 97 PRO A CA 1
ATOM 777 C C . PRO A 1 97 ? -6.097 -11.694 0.176 1.00 89.38 97 PRO A C 1
ATOM 779 O O . PRO A 1 97 ? -7.311 -11.498 0.158 1.00 89.38 97 PRO A O 1
ATOM 782 N N . TRP A 1 98 ? -5.228 -10.726 -0.116 1.00 90.69 98 TRP A N 1
ATOM 783 C CA . TRP A 1 98 ? -5.563 -9.369 -0.541 1.00 90.69 98 TRP A CA 1
ATOM 784 C C . TRP A 1 98 ? -5.386 -9.140 -2.051 1.00 90.69 98 TRP A C 1
ATOM 786 O O . TRP A 1 98 ? -5.706 -8.058 -2.546 1.00 90.69 98 TRP A O 1
ATOM 796 N N . ALA A 1 99 ? -4.925 -10.140 -2.809 1.00 92.12 99 ALA A N 1
ATOM 797 C CA . ALA A 1 99 ? -4.628 -9.998 -4.231 1.00 92.12 99 ALA A CA 1
ATOM 798 C C . ALA A 1 99 ? -5.864 -9.610 -5.059 1.00 92.12 99 ALA A C 1
ATOM 800 O O . ALA A 1 99 ? -5.763 -8.765 -5.949 1.00 92.12 99 ALA A O 1
ATOM 801 N N . ASP A 1 100 ? -7.045 -10.159 -4.752 1.00 90.69 100 ASP A N 1
ATOM 802 C CA . ASP A 1 100 ? -8.289 -9.788 -5.442 1.00 90.69 100 ASP A CA 1
ATOM 803 C C . ASP A 1 100 ? -8.709 -8.342 -5.192 1.00 90.69 100 ASP A C 1
ATOM 805 O O . ASP A 1 100 ? -9.206 -7.678 -6.107 1.00 90.69 100 ASP A O 1
ATOM 809 N N . ALA A 1 101 ? -8.465 -7.825 -3.985 1.00 89.94 101 ALA A N 1
ATOM 810 C CA . ALA A 1 101 ? -8.725 -6.423 -3.681 1.00 89.94 101 ALA A CA 1
ATOM 811 C C . ALA A 1 101 ? -7.840 -5.514 -4.543 1.00 89.94 101 ALA A C 1
ATOM 813 O O . ALA A 1 101 ? -8.331 -4.544 -5.117 1.00 89.94 101 ALA A O 1
ATOM 814 N N . VAL A 1 102 ? -6.564 -5.870 -4.711 1.00 91.06 102 VAL A N 1
ATOM 815 C CA . VAL A 1 102 ? -5.612 -5.113 -5.537 1.00 91.06 102 VAL A CA 1
ATOM 816 C C . VAL A 1 102 ? -5.946 -5.212 -7.024 1.00 91.06 102 VAL A C 1
ATOM 818 O O . VAL A 1 102 ? -5.942 -4.196 -7.717 1.00 91.06 102 VAL A O 1
ATOM 821 N N . ARG A 1 103 ? -6.301 -6.406 -7.518 1.00 91.06 103 ARG A N 1
ATOM 822 C CA . ARG A 1 103 ? -6.777 -6.592 -8.900 1.00 91.06 103 ARG A CA 1
ATOM 823 C C . ARG A 1 103 ? -8.001 -5.726 -9.177 1.00 91.06 103 ARG A C 1
ATOM 825 O O . ARG A 1 103 ? -7.992 -4.955 -10.128 1.00 91.06 103 ARG A O 1
ATOM 832 N N . THR A 1 104 ? -9.007 -5.790 -8.307 1.00 89.44 104 THR A N 1
ATOM 833 C CA . THR A 1 104 ? -10.234 -4.984 -8.420 1.00 89.44 104 THR A CA 1
ATOM 834 C C . THR A 1 104 ? -9.933 -3.489 -8.366 1.00 89.44 104 THR A C 1
ATOM 836 O O . THR A 1 104 ? -10.514 -2.708 -9.116 1.00 89.44 104 THR A O 1
ATOM 839 N N . LEU A 1 105 ? -9.007 -3.078 -7.499 1.00 87.94 105 LEU A N 1
ATOM 840 C CA . LEU A 1 105 ? -8.591 -1.689 -7.376 1.00 87.94 105 LEU A CA 1
ATOM 841 C C . LEU A 1 105 ? -7.978 -1.167 -8.679 1.00 87.94 105 LEU A C 1
ATOM 843 O O . LEU A 1 105 ? -8.371 -0.100 -9.160 1.00 87.94 105 LEU A O 1
ATOM 847 N N . MET A 1 106 ? -7.029 -1.913 -9.242 1.00 88.88 106 MET A N 1
ATOM 848 C CA . MET A 1 106 ? -6.320 -1.530 -10.461 1.00 88.88 106 MET A CA 1
ATOM 849 C C . MET A 1 106 ? -7.222 -1.609 -11.697 1.00 88.88 106 MET A C 1
ATOM 851 O O . MET A 1 106 ? -7.260 -0.648 -12.462 1.00 88.88 106 MET A O 1
ATOM 855 N N . ASP A 1 107 ? -8.005 -2.681 -11.843 1.00 85.00 107 ASP A N 1
ATOM 856 C CA . ASP A 1 107 ? -8.899 -2.907 -12.988 1.00 85.00 107 ASP A CA 1
ATOM 857 C C . ASP A 1 107 ? -10.160 -2.015 -12.946 1.00 85.00 107 ASP A C 1
ATOM 859 O O . ASP A 1 107 ? -10.785 -1.762 -13.972 1.00 85.00 107 ASP A O 1
ATOM 863 N N . GLY A 1 108 ? -10.543 -1.514 -11.766 1.00 77.50 108 GLY A N 1
ATOM 864 C CA . GLY A 1 108 ? -11.761 -0.726 -11.561 1.00 77.50 108 GLY A CA 1
ATOM 865 C C . GLY A 1 108 ? -11.665 0.767 -11.895 1.00 77.50 108 GLY A C 1
ATOM 866 O O . GLY A 1 108 ? -12.662 1.468 -11.726 1.00 77.50 108 GLY A O 1
ATOM 867 N N . ALA A 1 109 ? -10.510 1.290 -12.332 1.00 67.12 109 ALA A N 1
ATOM 868 C CA . ALA A 1 109 ? -10.437 2.673 -12.815 1.00 67.12 109 ALA A CA 1
ATOM 869 C C . ALA A 1 109 ? -10.392 2.735 -14.333 1.00 67.12 109 ALA A C 1
ATOM 871 O O . ALA A 1 109 ? -9.440 2.294 -14.966 1.00 67.12 109 ALA A O 1
ATOM 872 N N . GLU A 1 110 ? -11.412 3.375 -14.886 1.00 61.00 110 GLU A N 1
ATOM 873 C CA . GLU A 1 110 ? -11.572 3.580 -16.321 1.00 61.00 110 GLU A CA 1
ATOM 874 C C . GLU A 1 110 ? -10.508 4.535 -16.894 1.00 61.00 110 GLU A C 1
ATOM 876 O O . GLU A 1 110 ? -10.068 4.367 -18.028 1.00 61.00 110 GLU A O 1
ATOM 881 N N . VAL A 1 111 ? -10.039 5.500 -16.090 1.00 68.94 111 VAL A N 1
ATOM 882 C CA . VAL A 1 111 ? -8.907 6.379 -16.410 1.00 68.94 111 VAL A CA 1
ATOM 883 C C . VAL A 1 111 ? -8.084 6.608 -15.147 1.00 68.94 111 VAL A C 1
ATOM 885 O O . VAL A 1 111 ? -8.570 7.182 -14.171 1.00 68.94 111 VAL A O 1
ATOM 888 N N . LEU A 1 112 ? -6.831 6.163 -15.172 1.00 70.38 112 LEU A N 1
ATOM 889 C CA . LEU A 1 112 ? -5.849 6.455 -14.136 1.00 70.38 112 LEU A CA 1
ATOM 890 C C . LEU A 1 112 ? -5.055 7.710 -14.520 1.00 70.38 112 LEU A C 1
ATOM 892 O O . LEU A 1 112 ? -4.534 7.763 -15.637 1.00 70.38 112 LEU A O 1
ATOM 896 N N . PRO A 1 113 ? -4.946 8.723 -13.640 1.00 77.75 113 PRO A N 1
ATOM 897 C CA . PRO A 1 113 ? -3.976 9.788 -13.847 1.00 77.75 113 PRO A CA 1
ATOM 898 C C . PRO A 1 113 ? -2.563 9.198 -13.827 1.00 77.75 113 PRO A C 1
ATOM 900 O O . PRO A 1 113 ? -2.302 8.217 -13.127 1.00 77.75 113 PRO A O 1
ATOM 903 N N . ALA A 1 114 ? -1.657 9.807 -14.593 1.00 84.06 114 ALA A N 1
ATOM 904 C CA . ALA A 1 114 ? -0.265 9.386 -14.617 1.00 84.06 114 ALA A CA 1
ATOM 905 C C . ALA A 1 114 ? 0.339 9.477 -13.210 1.00 84.06 114 ALA A C 1
ATOM 907 O O . ALA A 1 114 ? 0.215 10.503 -12.535 1.00 84.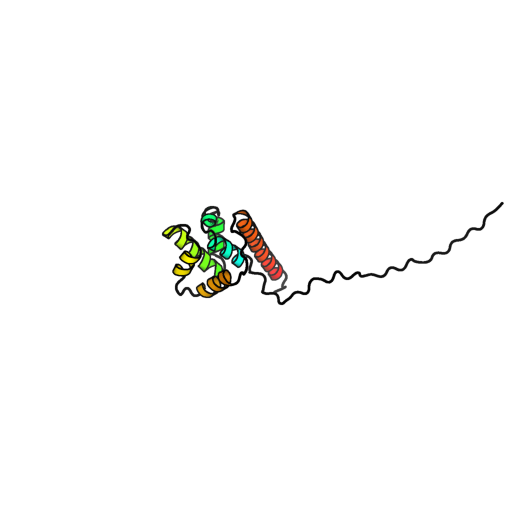06 114 ALA A O 1
ATOM 908 N N . ALA A 1 115 ? 0.998 8.402 -12.782 1.00 89.56 115 ALA A N 1
ATOM 909 C CA . ALA A 1 115 ? 1.718 8.386 -11.522 1.00 89.56 115 ALA A CA 1
ATOM 910 C C . ALA A 1 115 ? 2.828 9.445 -11.542 1.00 89.56 115 ALA A C 1
ATOM 912 O O . ALA A 1 115 ? 3.578 9.577 -12.508 1.00 89.56 115 ALA A O 1
ATOM 913 N N . SER A 1 116 ? 2.899 10.234 -10.475 1.00 93.31 116 SER A N 1
ATOM 914 C CA . SER A 1 116 ? 3.933 11.243 -10.288 1.00 93.31 116 SER A CA 1
ATOM 915 C C . SER A 1 116 ? 4.218 11.425 -8.803 1.00 93.31 116 SER A C 1
ATOM 917 O O . SER A 1 116 ? 3.397 11.079 -7.949 1.00 93.31 116 SER A O 1
ATOM 919 N N . ALA A 1 117 ? 5.380 11.996 -8.489 1.00 92.62 117 ALA A N 1
ATOM 920 C CA . ALA A 1 117 ? 5.742 12.296 -7.109 1.00 92.62 117 ALA A CA 1
ATOM 921 C C . ALA A 1 117 ? 4.744 13.263 -6.446 1.00 92.62 117 ALA A C 1
ATOM 923 O O . ALA A 1 117 ? 4.401 13.065 -5.285 1.00 92.62 117 ALA A O 1
ATOM 924 N N . ASP A 1 118 ? 4.244 14.268 -7.175 1.00 93.44 118 ASP A N 1
ATOM 925 C CA . ASP A 1 118 ? 3.262 15.231 -6.654 1.00 93.44 118 ASP A CA 1
ATOM 926 C C . ASP A 1 118 ? 1.930 14.549 -6.311 1.00 93.44 118 ASP A C 1
ATOM 928 O O . ASP A 1 118 ? 1.432 14.682 -5.192 1.00 93.44 118 ASP A O 1
ATOM 932 N N . GLU A 1 119 ? 1.421 13.712 -7.219 1.00 92.25 119 GLU A N 1
ATOM 933 C CA . GLU A 1 119 ? 0.227 12.893 -6.983 1.00 92.25 119 GLU A CA 1
ATOM 934 C C . GLU A 1 119 ? 0.412 11.963 -5.775 1.00 92.25 119 GLU A C 1
ATOM 936 O O . GLU A 1 119 ? -0.486 11.843 -4.937 1.00 92.25 119 GLU A O 1
ATOM 941 N N . LEU A 1 120 ? 1.589 11.337 -5.638 1.00 94.31 120 LEU A N 1
ATOM 942 C CA . LEU A 1 120 ? 1.894 10.480 -4.492 1.00 94.31 120 LEU A CA 1
ATOM 943 C C . LEU A 1 120 ? 1.870 11.274 -3.181 1.00 94.31 120 LEU A C 1
ATOM 945 O O . LEU A 1 120 ? 1.247 10.840 -2.210 1.00 94.31 120 LEU A O 1
ATOM 949 N N . GLN A 1 121 ? 2.507 12.447 -3.145 1.00 94.19 121 GLN A N 1
ATOM 950 C CA . GLN A 1 121 ? 2.513 13.303 -1.956 1.00 94.19 121 GLN A CA 1
ATOM 951 C C . GLN A 1 121 ? 1.107 13.810 -1.615 1.00 94.19 121 GLN A C 1
ATOM 953 O O . GLN A 1 121 ? 0.715 13.795 -0.446 1.00 94.19 121 GLN A O 1
ATOM 958 N N . ALA A 1 122 ? 0.315 14.199 -2.616 1.00 92.62 122 ALA A N 1
ATOM 959 C CA . ALA A 1 122 ? -1.066 14.619 -2.424 1.00 92.62 122 ALA A CA 1
ATOM 960 C C . ALA A 1 122 ? -1.932 13.481 -1.859 1.00 92.62 122 ALA A C 1
ATOM 962 O O . ALA A 1 122 ? -2.714 13.707 -0.931 1.00 92.62 122 ALA A O 1
ATOM 963 N N . ALA A 1 123 ? -1.774 12.256 -2.368 1.00 92.69 123 ALA A N 1
ATOM 964 C CA . ALA A 1 123 ? -2.485 11.080 -1.876 1.00 92.69 123 ALA A CA 1
ATOM 965 C C . ALA A 1 123 ? -2.087 10.729 -0.431 1.00 92.69 123 ALA A C 1
ATOM 967 O O . ALA A 1 123 ? -2.960 10.497 0.408 1.00 92.69 123 ALA A O 1
AT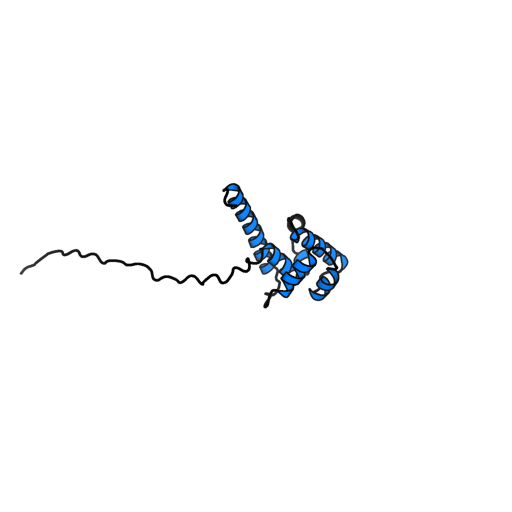OM 968 N N . LEU A 1 124 ? -0.790 10.773 -0.106 1.00 94.12 124 LEU A N 1
ATOM 969 C CA . LEU A 1 124 ? -0.286 10.565 1.257 1.00 94.12 124 LEU A CA 1
ATOM 970 C C . LEU A 1 124 ? -0.828 11.614 2.236 1.00 94.12 124 LEU A C 1
ATOM 972 O O . LEU A 1 124 ? -1.283 11.268 3.327 1.00 94.12 124 LEU A O 1
ATOM 976 N N . ALA A 1 125 ? -0.839 12.890 1.842 1.00 93.31 125 ALA A N 1
ATOM 977 C CA . ALA A 1 125 ? -1.381 13.969 2.663 1.00 93.31 125 ALA A CA 1
ATOM 978 C C . ALA A 1 125 ? -2.887 13.797 2.919 1.00 93.31 125 ALA A C 1
ATOM 980 O O . ALA A 1 125 ? -3.357 13.999 4.042 1.00 93.31 125 ALA A O 1
ATOM 981 N N . GLN A 1 126 ? -3.644 13.387 1.897 1.00 90.38 126 GLN A N 1
ATOM 982 C CA . GLN A 1 126 ? -5.066 13.065 2.033 1.00 90.38 126 GLN A CA 1
ATOM 983 C C . GLN A 1 126 ? -5.293 11.866 2.959 1.00 90.38 126 GLN A C 1
ATOM 985 O O . GLN A 1 126 ? -6.238 11.881 3.750 1.00 90.38 126 GLN A O 1
ATOM 990 N N . ALA A 1 127 ? -4.422 10.857 2.905 1.00 91.19 127 ALA A N 1
ATOM 991 C CA . ALA A 1 127 ? -4.505 9.685 3.765 1.00 91.19 127 ALA A CA 1
ATOM 992 C C . ALA A 1 127 ? -4.238 10.013 5.230 1.00 91.19 127 ALA A C 1
ATOM 994 O O . ALA A 1 127 ? -5.071 9.710 6.085 1.00 91.19 127 ALA A O 1
ATOM 995 N N . ASP A 1 128 ? -3.161 10.746 5.508 1.00 90.25 128 ASP A N 1
ATOM 996 C CA . ASP A 1 128 ? -2.861 11.215 6.859 1.00 90.25 128 ASP A CA 1
ATOM 997 C C . ASP A 1 128 ? -3.994 12.115 7.404 1.00 90.25 128 ASP A C 1
ATOM 999 O O . ASP A 1 128 ? -4.361 12.029 8.576 1.00 90.25 128 ASP A O 1
ATOM 1003 N N . ALA A 1 129 ? -4.583 12.981 6.569 1.00 88.88 129 ALA A N 1
ATOM 1004 C CA . ALA A 1 129 ? -5.697 13.838 6.976 1.00 88.88 129 ALA A CA 1
ATOM 1005 C C . ALA A 1 129 ? -6.983 13.048 7.269 1.00 88.88 129 ALA A C 1
ATOM 1007 O O . ALA A 1 129 ? -7.731 13.412 8.181 1.00 88.88 129 ALA A O 1
ATOM 1008 N N . ALA A 1 130 ? -7.246 11.980 6.514 1.00 87.69 130 ALA A N 1
ATOM 1009 C CA . ALA A 1 130 ? -8.400 11.119 6.734 1.00 87.69 130 ALA A CA 1
ATOM 1010 C C . ALA A 1 130 ? -8.284 10.331 8.042 1.00 87.69 130 ALA A C 1
ATOM 1012 O O . ALA A 1 130 ? -9.271 10.260 8.772 1.00 87.69 130 ALA A O 1
ATOM 1013 N N . GLU A 1 131 ? -7.101 9.809 8.378 1.00 85.19 131 GLU A N 1
ATOM 1014 C CA . GLU A 1 131 ? -6.884 9.139 9.669 1.00 85.19 131 GLU A CA 1
ATOM 1015 C C . GLU A 1 131 ? -7.054 10.121 10.835 1.00 85.19 131 GLU A C 1
ATOM 1017 O O . GLU A 1 131 ? -7.874 9.878 11.718 1.00 85.19 131 GLU A O 1
ATOM 1022 N N . ARG A 1 132 ? -6.441 11.314 10.773 1.00 86.62 132 ARG A N 1
ATOM 1023 C CA . ARG A 1 132 ? -6.651 12.360 11.798 1.00 86.62 132 ARG A CA 1
ATOM 1024 C C . ARG A 1 132 ? -8.117 12.758 11.942 1.00 86.62 132 ARG A C 1
ATOM 1026 O O . ARG A 1 132 ? -8.580 13.064 13.039 1.00 86.62 132 ARG A O 1
ATOM 1033 N N . ARG A 1 133 ? -8.865 12.808 10.832 1.00 84.56 133 ARG A N 1
ATOM 1034 C CA . ARG A 1 133 ? -10.304 13.092 10.869 1.00 84.56 133 ARG A CA 1
ATOM 1035 C C . ARG A 1 133 ? -11.058 11.975 11.587 1.00 84.56 133 ARG A C 1
ATOM 1037 O O . ARG A 1 133 ? -11.877 12.298 12.439 1.00 84.56 133 ARG A O 1
ATOM 1044 N N . ARG A 1 134 ? -10.764 10.707 11.281 1.00 82.12 134 ARG A N 1
ATOM 1045 C CA . ARG A 1 134 ? -11.375 9.547 11.947 1.00 82.12 134 ARG A CA 1
ATOM 1046 C C . ARG A 1 134 ? -11.055 9.512 13.433 1.00 82.12 134 ARG A C 1
ATOM 1048 O O . ARG A 1 134 ? -11.962 9.306 14.224 1.00 82.12 134 ARG A O 1
ATOM 1055 N N . GLU A 1 135 ? -9.806 9.761 13.813 1.00 83.75 135 GLU A N 1
ATOM 1056 C CA . GLU A 1 135 ? -9.391 9.861 15.215 1.00 83.75 135 GLU A CA 1
ATOM 1057 C C . GLU A 1 135 ? -10.147 10.980 15.936 1.00 83.75 135 GLU A C 1
ATOM 1059 O O . GLU A 1 135 ? -10.678 10.774 17.023 1.00 83.75 135 GLU A O 1
ATOM 1064 N N . ALA A 1 136 ? -10.266 12.156 15.315 1.00 84.38 136 ALA A N 1
ATOM 1065 C CA . ALA A 1 136 ? -11.032 13.259 15.883 1.00 84.38 136 ALA A CA 1
ATOM 1066 C C . ALA A 1 136 ? -12.525 12.918 16.023 1.00 84.38 136 ALA A C 1
ATOM 1068 O O . ALA A 1 136 ? -13.129 13.234 17.046 1.00 84.38 136 ALA A O 1
ATOM 1069 N N . ASP A 1 137 ? -13.128 12.267 15.026 1.00 84.31 137 ASP A N 1
ATOM 1070 C CA . ASP A 1 137 ? -14.513 11.798 15.111 1.00 84.31 137 ASP A CA 1
ATOM 1071 C C . ASP A 1 137 ? -14.670 10.712 16.189 1.00 84.31 137 ASP A C 1
ATOM 1073 O O . ASP A 1 137 ? -15.666 10.716 16.912 1.00 84.31 137 ASP A O 1
ATOM 1077 N N . ALA A 1 138 ? -13.656 9.863 16.384 1.00 83.38 138 ALA A N 1
ATOM 1078 C CA . ALA A 1 138 ? -13.620 8.855 17.435 1.00 83.38 138 ALA A CA 1
ATOM 1079 C C . ALA A 1 138 ? -13.551 9.447 18.842 1.00 83.38 138 ALA A C 1
ATOM 1081 O O . ALA A 1 138 ? -14.347 9.080 19.706 1.00 83.38 138 ALA A O 1
ATOM 1082 N N . LEU A 1 139 ? -12.670 10.424 19.054 1.00 88.81 139 LEU A N 1
ATOM 1083 C CA . LEU A 1 139 ? -12.561 11.153 20.319 1.00 88.81 139 LEU A CA 1
ATOM 1084 C C . LEU A 1 139 ? -13.839 11.935 20.654 1.00 88.81 139 LEU A C 1
ATOM 1086 O O . LEU A 1 139 ? -14.151 12.139 21.824 1.00 88.81 139 LEU A O 1
ATOM 1090 N N . LEU A 1 140 ? -14.588 12.362 19.634 1.00 89.62 140 LEU A N 1
ATOM 1091 C CA . LEU A 1 140 ? -15.843 13.104 19.783 1.00 89.62 140 LEU A CA 1
ATOM 1092 C C . LEU A 1 140 ? -17.088 12.199 19.804 1.00 89.62 140 LEU A C 1
ATOM 1094 O O . LEU A 1 140 ? -18.202 12.723 19.838 1.00 89.62 140 LEU A O 1
ATOM 1098 N N . GLY A 1 141 ? -16.921 10.871 19.781 1.00 85.00 141 GLY A N 1
ATOM 1099 C CA . GLY A 1 141 ? -18.022 9.904 19.840 1.00 85.00 141 GLY A CA 1
ATOM 1100 C C . GLY A 1 141 ? -18.939 9.907 18.609 1.00 85.00 141 GLY A C 1
ATOM 1101 O O . GLY A 1 141 ? -20.119 9.591 18.727 1.00 85.00 141 GLY A O 1
ATOM 1102 N N . ARG A 1 142 ? -18.427 10.298 17.436 1.00 73.12 142 ARG A N 1
ATOM 1103 C CA . ARG A 1 142 ? -19.155 10.356 16.151 1.00 73.12 142 ARG A CA 1
ATOM 1104 C C . ARG A 1 142 ? -18.954 9.116 15.266 1.00 73.12 142 ARG A C 1
ATOM 1106 O O . ARG A 1 142 ? -19.079 9.227 14.046 1.00 73.12 142 ARG A O 1
ATOM 1113 N N . ILE A 1 143 ? -18.618 7.970 15.859 1.00 60.66 143 ILE A N 1
ATOM 1114 C CA . ILE A 1 143 ? -18.372 6.709 15.136 1.00 60.66 143 ILE A CA 1
ATOM 1115 C C . ILE A 1 143 ? -19.642 5.871 15.052 1.00 60.66 143 ILE A C 1
ATOM 1117 O O . ILE A 1 143 ? -20.293 5.707 16.107 1.00 60.66 143 ILE A O 1
#

Foldseek 3Di:
DDDDDDDDDDDPDDDDDPDPPDPPPDPPPPPQQLLLLLLLLCLAWVVLVVVDDPVVLVVQLPDPDCRNVSSVVSVVCCVVPNIDHNVVVLVVLPVPVCSVVNVCSNVVDPDDDHRDNVSNVVSVVSNVVVVVVVVVCVVVVVD

Sequence (143 aa):
VARRDARGEARHDAPSARGRRSPRRGARLAAPRPWDQVARILLQDGELWWGLSGERHHRMVELPGWHGALFAWIDRQLTEHGALPWPGLRALLGDEPWADAVRTLMDGAEVLPAASADELQAALAQADAAERRREADALLGRI